Protein AF-A0A822FZC0-F1 (afdb_monomer_lite)

Sequence (110 aa):
MIIWLDEYIGRDENCRALKMEFHQLTNNLKMVDSVDSCRQCLPHVKNRKLFFIIQGKYAKEIVPDIVEIVSPSMKPVVYIFCLHMIYFIEWAQEQECIMEGGIFDHEKDL

Structure (mmCIF, N/CA/C/O backbone):
data_AF-A0A822FZC0-F1
#
_entry.id   AF-A0A822FZC0-F1
#
loop_
_atom_site.group_PDB
_atom_site.id
_atom_site.type_symbol
_atom_site.label_atom_id
_atom_site.label_alt_id
_atom_site.label_comp_id
_atom_site.label_asym_id
_atom_site.label_entity_id
_atom_site.label_seq_id
_atom_site.pdbx_PDB_ins_code
_atom_site.Cartn_x
_atom_site.Cartn_y
_atom_site.Cartn_z
_atom_site.occupancy
_atom_site.B_iso_or_equiv
_atom_site.auth_seq_id
_atom_site.auth_comp_id
_atom_site.auth_asym_id
_atom_site.auth_atom_id
_atom_site.pdbx_PDB_model_num
ATOM 1 N N . MET A 1 1 ? 4.407 -0.775 -15.248 1.00 37.28 1 MET A N 1
ATOM 2 C CA . MET A 1 1 ? 5.748 -1.129 -15.764 1.00 37.28 1 MET A CA 1
ATOM 3 C C . MET A 1 1 ? 6.752 -0.690 -14.714 1.00 37.28 1 MET A C 1
ATOM 5 O O . MET A 1 1 ? 6.686 0.465 -14.323 1.00 37.28 1 MET A O 1
ATOM 9 N N . ILE A 1 2 ? 7.584 -1.595 -14.197 1.00 50.62 2 ILE A N 1
ATOM 10 C CA . ILE A 1 2 ? 8.631 -1.259 -13.218 1.00 50.62 2 ILE A CA 1
ATOM 11 C C . ILE A 1 2 ? 9.937 -1.151 -13.988 1.00 50.62 2 ILE A C 1
ATOM 13 O O . ILE A 1 2 ? 10.311 -2.095 -14.681 1.00 50.62 2 ILE A O 1
ATOM 17 N N . ILE A 1 3 ? 10.587 0.005 -13.899 1.00 49.88 3 ILE A N 1
ATOM 18 C CA . ILE A 1 3 ? 11.884 0.256 -14.521 1.00 49.88 3 ILE A CA 1
ATOM 19 C C . ILE A 1 3 ? 12.914 0.259 -13.394 1.00 49.88 3 ILE A C 1
ATOM 21 O O . ILE A 1 3 ? 12.848 1.101 -12.504 1.00 49.88 3 ILE A O 1
ATOM 25 N N . TRP A 1 4 ? 13.833 -0.704 -13.413 1.00 57.69 4 TRP A N 1
ATOM 26 C CA . TRP A 1 4 ? 14.964 -0.749 -12.489 1.00 57.69 4 TRP A CA 1
ATOM 27 C C . TRP A 1 4 ? 16.180 -0.120 -13.171 1.00 57.69 4 TRP A C 1
ATOM 29 O O . TRP A 1 4 ? 16.633 -0.616 -14.204 1.00 57.69 4 TRP A O 1
ATOM 39 N N . LEU A 1 5 ? 16.679 0.981 -12.613 1.00 54.34 5 LEU A N 1
ATOM 40 C CA . LEU A 1 5 ? 17.829 1.720 -13.132 1.00 54.34 5 LEU A CA 1
ATOM 41 C C . LEU A 1 5 ? 19.077 1.328 -12.335 1.00 54.34 5 LEU A C 1
ATOM 43 O O . LEU A 1 5 ? 19.435 1.992 -11.369 1.00 54.34 5 LEU A O 1
ATOM 47 N N . ASP A 1 6 ? 19.712 0.224 -12.730 1.00 57.91 6 ASP A N 1
ATOM 48 C CA . ASP A 1 6 ? 21.024 -0.163 -12.205 1.00 57.91 6 ASP A CA 1
ATOM 49 C C . ASP A 1 6 ? 22.115 0.204 -13.209 1.00 57.91 6 ASP A C 1
ATOM 51 O O . ASP A 1 6 ? 22.061 -0.224 -14.365 1.00 57.91 6 ASP A O 1
ATOM 55 N N . GLU A 1 7 ? 23.136 0.937 -12.776 1.00 60.00 7 GLU A N 1
ATOM 56 C CA . GLU A 1 7 ? 24.297 1.263 -13.615 1.00 60.00 7 GLU A CA 1
ATOM 57 C C . GLU A 1 7 ? 25.205 0.047 -13.913 1.00 60.00 7 GLU A C 1
ATOM 59 O O . GLU A 1 7 ? 26.102 0.116 -14.768 1.00 60.00 7 GLU A O 1
ATOM 64 N N . TYR A 1 8 ? 24.987 -1.073 -13.213 1.00 63.00 8 TYR A N 1
ATOM 65 C CA . TYR A 1 8 ? 25.727 -2.326 -13.358 1.00 63.00 8 TYR A CA 1
ATOM 66 C C . TYR A 1 8 ? 24.950 -3.407 -14.127 1.00 63.00 8 TYR A C 1
ATOM 68 O O . TYR A 1 8 ? 25.532 -4.443 -14.466 1.00 63.00 8 TYR A O 1
ATOM 76 N N . ILE A 1 9 ? 23.669 -3.186 -14.462 1.00 62.31 9 ILE A N 1
ATOM 77 C CA . ILE A 1 9 ? 22.906 -4.114 -15.312 1.00 62.31 9 ILE A CA 1
ATOM 78 C C . ILE A 1 9 ? 23.592 -4.227 -16.682 1.00 62.31 9 ILE A C 1
ATOM 80 O O . ILE A 1 9 ? 23.746 -3.248 -17.407 1.00 62.31 9 ILE A O 1
ATOM 84 N N . GLY A 1 10 ? 24.007 -5.448 -17.038 1.00 60.88 10 GLY A N 1
ATOM 85 C CA . GLY A 1 10 ? 24.671 -5.751 -18.312 1.00 60.88 10 GLY A CA 1
ATOM 86 C C . GLY A 1 10 ? 26.194 -5.916 -18.249 1.00 60.88 10 GLY A C 1
ATOM 87 O O . GLY A 1 10 ? 26.788 -6.221 -19.279 1.00 60.88 10 GLY A O 1
ATOM 88 N N . ARG A 1 11 ? 26.833 -5.770 -17.078 1.00 70.12 11 ARG A N 1
ATOM 89 C CA . ARG A 1 11 ? 28.254 -6.127 -16.890 1.00 70.12 11 ARG A CA 1
ATOM 90 C C . ARG A 1 11 ? 28.404 -7.631 -16.596 1.00 70.12 11 ARG A C 1
ATOM 92 O O . ARG A 1 11 ? 27.522 -8.236 -15.981 1.00 70.12 11 ARG A O 1
ATOM 99 N N . ASP A 1 12 ? 29.499 -8.238 -17.063 1.00 66.00 12 ASP A N 1
ATOM 100 C CA . ASP A 1 12 ? 29.750 -9.690 -16.940 1.00 66.00 12 ASP A CA 1
ATOM 101 C C . ASP A 1 12 ? 30.001 -10.129 -15.489 1.00 66.00 12 ASP A C 1
ATOM 103 O O . ASP A 1 12 ? 29.598 -11.213 -15.058 1.00 66.00 12 ASP A O 1
ATOM 107 N N . GLU A 1 13 ? 30.610 -9.249 -14.703 1.00 60.22 13 GLU A N 1
ATOM 108 C CA . GLU A 1 13 ? 30.824 -9.415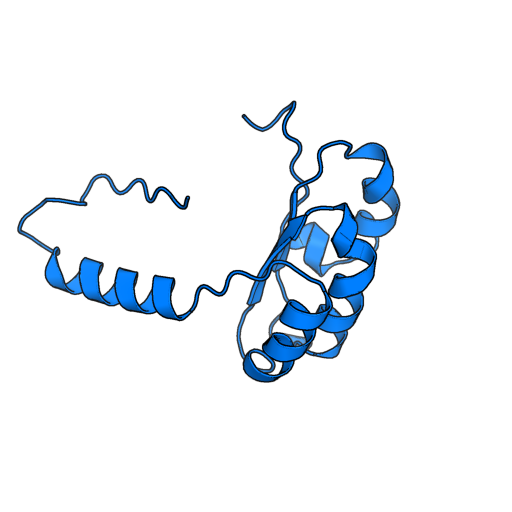 -13.271 1.00 60.22 13 GLU A CA 1
ATOM 109 C C . GLU A 1 13 ? 29.497 -9.111 -12.546 1.00 60.22 13 GLU A C 1
ATOM 111 O O . GLU A 1 13 ? 28.876 -8.083 -12.787 1.00 60.22 13 GLU A O 1
ATOM 116 N N . ASN A 1 14 ? 29.025 -10.011 -11.676 1.00 60.03 14 ASN A N 1
ATOM 117 C CA . ASN A 1 14 ? 27.762 -9.933 -10.907 1.00 60.03 14 ASN A CA 1
ATOM 118 C C . ASN A 1 14 ? 26.433 -10.255 -11.609 1.00 60.03 14 ASN A C 1
ATOM 120 O O . ASN A 1 14 ? 25.422 -10.390 -10.917 1.00 60.03 14 ASN A O 1
ATOM 124 N N . CYS A 1 15 ? 26.393 -10.512 -12.919 1.00 65.56 15 CYS A N 1
ATOM 125 C CA . CYS A 1 15 ? 25.124 -10.712 -13.638 1.00 65.56 15 CYS A CA 1
ATOM 126 C C . CYS A 1 15 ? 24.239 -11.847 -13.075 1.00 65.56 15 CYS A C 1
ATOM 128 O O . CYS A 1 15 ? 23.014 -11.743 -13.066 1.00 65.56 15 CYS A O 1
ATOM 130 N N . ARG A 1 16 ? 24.827 -12.952 -12.594 1.00 69.06 16 ARG A N 1
ATOM 131 C CA . ARG A 1 16 ? 24.057 -14.090 -12.052 1.00 69.06 16 ARG A CA 1
ATOM 132 C C . ARG A 1 16 ? 23.503 -13.824 -10.651 1.00 69.06 16 ARG A C 1
ATOM 134 O O . ARG A 1 16 ? 22.352 -14.168 -10.399 1.00 69.06 16 ARG A O 1
ATOM 141 N N . ALA A 1 17 ? 24.307 -13.241 -9.762 1.00 70.25 17 ALA A N 1
ATOM 142 C CA . ALA A 1 17 ? 23.877 -12.899 -8.407 1.00 70.25 17 ALA A CA 1
ATOM 143 C C . ALA A 1 17 ? 22.774 -11.832 -8.451 1.00 70.25 17 ALA A C 1
ATOM 145 O O . ALA A 1 17 ? 21.695 -12.070 -7.915 1.00 70.25 17 ALA A O 1
ATOM 146 N N . LEU A 1 18 ? 22.977 -10.761 -9.233 1.00 67.50 18 LEU A N 1
ATOM 147 C CA . LEU A 1 18 ? 21.957 -9.734 -9.461 1.00 67.50 18 LEU A CA 1
ATOM 148 C C . LEU A 1 18 ? 20.673 -10.313 -10.062 1.00 67.50 18 LEU A C 1
ATOM 150 O O . LEU A 1 18 ? 19.583 -9.966 -9.628 1.00 67.50 18 LEU A O 1
ATOM 154 N N . LYS A 1 19 ? 20.766 -11.221 -11.046 1.00 68.38 19 LYS A N 1
ATOM 155 C CA . LYS A 1 19 ? 19.574 -11.875 -11.614 1.00 68.38 19 LYS A CA 1
ATOM 156 C C . LYS A 1 19 ? 18.815 -12.695 -10.574 1.00 68.38 19 LYS A C 1
ATOM 158 O O . LYS A 1 19 ? 17.589 -12.695 -10.603 1.00 68.38 19 LYS A O 1
ATOM 163 N N . MET A 1 20 ? 19.508 -13.392 -9.672 1.00 71.56 20 MET A N 1
ATOM 164 C CA . MET A 1 20 ? 18.850 -14.135 -8.593 1.00 71.56 20 MET A CA 1
ATOM 165 C C . MET A 1 20 ? 18.203 -13.201 -7.572 1.00 71.56 20 MET A C 1
ATOM 167 O O . MET A 1 20 ? 17.058 -13.442 -7.201 1.00 71.56 20 MET A O 1
ATOM 171 N N . GLU A 1 21 ? 18.878 -12.126 -7.167 1.00 69.12 21 GLU A N 1
ATOM 172 C CA . GLU A 1 21 ? 18.308 -11.105 -6.280 1.00 69.12 21 GLU A CA 1
ATOM 173 C C . GLU A 1 21 ? 17.098 -10.421 -6.923 1.00 69.12 21 GLU A C 1
ATOM 175 O O . GLU A 1 21 ? 16.047 -10.304 -6.300 1.00 69.12 21 GLU A O 1
ATOM 180 N N . PHE A 1 22 ? 17.178 -10.082 -8.210 1.00 68.50 22 PHE A N 1
ATOM 181 C CA . PHE A 1 22 ? 16.053 -9.549 -8.973 1.00 68.50 22 PHE A CA 1
ATOM 182 C C . PHE A 1 22 ? 14.891 -10.540 -9.039 1.00 68.50 22 PHE A C 1
ATOM 184 O O . PHE A 1 22 ? 13.731 -10.163 -8.869 1.00 68.50 22 PHE A O 1
ATOM 191 N N . HIS A 1 23 ? 15.176 -11.825 -9.251 1.00 66.94 23 HIS A N 1
ATOM 192 C CA . HIS A 1 23 ? 14.136 -12.847 -9.264 1.00 66.94 23 HIS A CA 1
ATOM 193 C C . HIS A 1 23 ? 13.487 -13.006 -7.883 1.00 66.94 23 HIS A C 1
ATOM 195 O O . HIS A 1 23 ? 12.275 -13.166 -7.776 1.00 66.94 23 HIS A O 1
ATOM 201 N N . GLN A 1 24 ? 14.264 -12.886 -6.807 1.00 67.81 24 GLN A N 1
ATOM 202 C CA . GLN A 1 24 ? 13.739 -12.861 -5.444 1.00 67.81 24 GLN A CA 1
ATOM 203 C C . GLN A 1 24 ? 12.886 -11.612 -5.188 1.00 67.81 24 GLN A C 1
ATOM 205 O O . GLN A 1 24 ? 11.796 -11.736 -4.635 1.00 67.81 24 GLN A O 1
ATOM 210 N N . LEU A 1 25 ? 13.320 -10.426 -5.616 1.00 67.75 25 LEU A N 1
ATOM 211 C CA . LEU A 1 25 ? 12.555 -9.183 -5.474 1.00 67.75 25 LEU A CA 1
ATOM 212 C C . LEU A 1 25 ? 11.238 -9.241 -6.256 1.00 67.75 25 LEU A C 1
ATOM 214 O O . LEU A 1 25 ? 10.180 -8.959 -5.700 1.00 67.75 25 LEU A O 1
ATOM 218 N N . THR A 1 26 ? 11.280 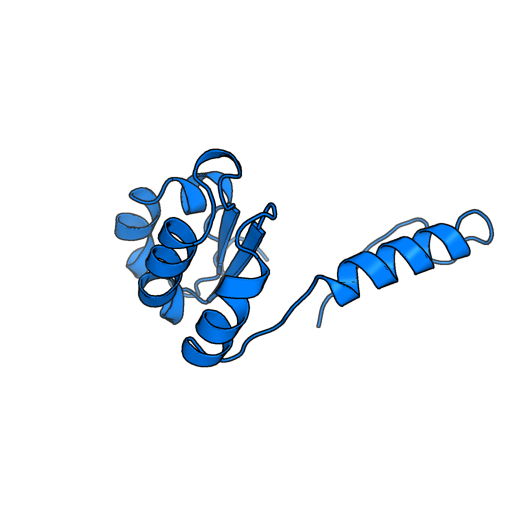-9.678 -7.515 1.00 64.94 26 THR A N 1
ATOM 219 C CA . THR A 1 26 ? 10.088 -9.798 -8.373 1.00 64.94 26 THR A CA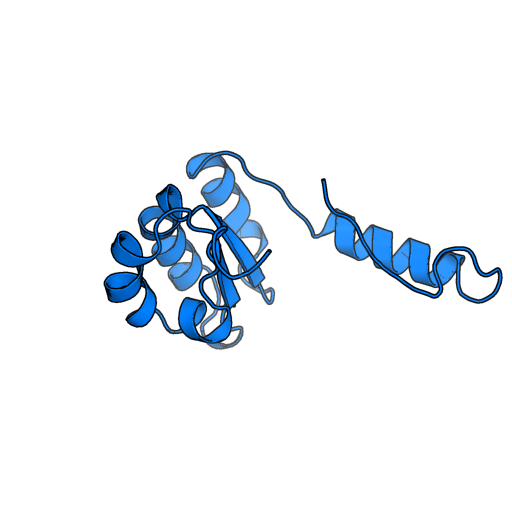 1
ATOM 220 C C . THR A 1 26 ? 9.111 -10.864 -7.890 1.00 64.94 26 THR A C 1
ATOM 222 O O . THR A 1 26 ? 7.909 -10.633 -7.952 1.00 64.94 26 THR A O 1
ATOM 225 N N . ASN A 1 27 ? 9.584 -11.980 -7.328 1.00 66.94 27 ASN A N 1
ATOM 226 C CA . ASN A 1 27 ? 8.707 -12.990 -6.722 1.00 66.94 27 ASN A CA 1
ATOM 227 C C . ASN A 1 27 ? 8.046 -12.511 -5.419 1.00 66.94 27 ASN A C 1
ATOM 229 O O . ASN A 1 27 ? 7.000 -13.031 -5.032 1.00 66.94 27 ASN A O 1
ATOM 233 N N . ASN A 1 28 ? 8.644 -11.535 -4.732 1.00 70.81 28 ASN A N 1
ATOM 234 C CA . ASN A 1 28 ? 8.060 -10.910 -3.544 1.00 70.81 28 ASN A CA 1
ATOM 235 C C . ASN A 1 28 ? 7.202 -9.681 -3.876 1.00 70.81 28 ASN A C 1
ATOM 237 O O . ASN A 1 28 ? 6.498 -9.173 -3.003 1.00 70.81 28 ASN A O 1
ATOM 241 N N . LEU A 1 29 ? 7.223 -9.222 -5.128 1.00 77.25 29 LEU A N 1
ATOM 242 C CA . LEU A 1 29 ? 6.358 -8.164 -5.611 1.00 77.25 29 LEU A CA 1
ATOM 243 C C . LEU A 1 29 ? 5.013 -8.754 -6.037 1.00 77.25 29 LEU A C 1
ATOM 245 O O . LEU A 1 29 ? 4.930 -9.576 -6.949 1.00 77.25 29 LEU A O 1
ATOM 249 N N . LYS A 1 30 ? 3.935 -8.266 -5.428 1.00 79.56 30 LYS A N 1
ATOM 250 C CA . LYS A 1 30 ? 2.575 -8.631 -5.815 1.00 79.56 30 LYS A CA 1
ATOM 251 C C . LYS A 1 30 ? 1.799 -7.383 -6.202 1.00 79.56 30 LYS A C 1
ATOM 253 O O . LYS A 1 30 ? 1.675 -6.460 -5.406 1.00 79.56 30 LYS A O 1
ATOM 258 N N . MET A 1 31 ? 1.287 -7.365 -7.430 1.00 81.50 31 MET A N 1
ATOM 259 C CA . MET A 1 31 ? 0.365 -6.327 -7.881 1.00 81.50 31 MET A CA 1
ATOM 260 C C . MET A 1 31 ? -1.070 -6.777 -7.628 1.00 81.50 31 MET A C 1
ATOM 262 O O . MET A 1 31 ? -1.419 -7.931 -7.872 1.00 81.50 31 MET A O 1
ATOM 266 N N . VAL A 1 32 ? -1.884 -5.856 -7.126 1.00 83.00 32 VAL A N 1
ATOM 267 C CA . VAL A 1 32 ? -3.307 -6.050 -6.850 1.00 83.00 32 VAL A CA 1
ATOM 268 C C . VAL A 1 32 ? -4.075 -4.883 -7.459 1.00 83.00 32 VAL A C 1
ATOM 270 O O . VAL A 1 32 ? -3.607 -3.747 -7.445 1.00 83.00 32 VAL A O 1
ATOM 273 N N . ASP A 1 33 ? -5.230 -5.175 -8.040 1.00 83.19 33 ASP A N 1
ATOM 274 C CA . ASP A 1 33 ? -6.063 -4.230 -8.793 1.00 83.19 33 ASP A CA 1
ATOM 275 C C . ASP A 1 33 ? -7.333 -3.803 -8.042 1.00 83.19 33 ASP A C 1
ATOM 277 O O . ASP A 1 33 ? -7.981 -2.820 -8.413 1.00 83.19 33 ASP A O 1
ATOM 281 N N . SER A 1 34 ? -7.660 -4.508 -6.959 1.00 86.38 34 SER A N 1
ATOM 282 C CA . SER A 1 34 ? -8.816 -4.255 -6.107 1.00 86.38 34 SER A CA 1
ATOM 283 C C . SER A 1 34 ? -8.478 -4.416 -4.624 1.00 86.38 34 SER A C 1
ATOM 285 O O . SER A 1 34 ? -7.482 -5.043 -4.246 1.00 86.38 34 SER A O 1
ATOM 287 N N . VAL A 1 35 ? -9.344 -3.857 -3.778 1.00 86.94 35 VAL A N 1
ATOM 288 C CA . VAL A 1 35 ? -9.254 -3.981 -2.318 1.00 86.94 35 VAL A CA 1
ATOM 289 C C . VAL A 1 35 ? -9.430 -5.439 -1.887 1.00 86.94 35 VAL A C 1
ATOM 291 O O . VAL A 1 35 ? -8.644 -5.936 -1.083 1.00 86.94 35 VAL A O 1
ATOM 294 N N . ASP A 1 36 ? -10.370 -6.170 -2.485 1.00 90.81 36 ASP A N 1
ATOM 295 C CA . ASP A 1 36 ? -10.598 -7.583 -2.163 1.00 90.81 36 ASP A CA 1
ATOM 296 C C . ASP A 1 36 ? -9.401 -8.465 -2.537 1.00 90.81 36 ASP A C 1
ATOM 298 O O . ASP A 1 36 ? -8.948 -9.278 -1.725 1.00 90.81 36 ASP A O 1
ATOM 302 N N . SER A 1 37 ? -8.821 -8.255 -3.726 1.00 86.75 37 SER A N 1
ATOM 303 C CA . SER A 1 37 ? -7.577 -8.919 -4.142 1.00 86.75 37 SER A CA 1
ATOM 304 C C . SER A 1 37 ? -6.448 -8.637 -3.146 1.00 86.75 37 SER A C 1
ATOM 306 O O . SER A 1 37 ? -5.676 -9.535 -2.807 1.00 86.75 37 SER A O 1
ATOM 308 N N . CYS A 1 38 ? -6.356 -7.403 -2.642 1.00 88.31 38 CYS A N 1
ATOM 309 C CA . CYS A 1 38 ? -5.385 -7.023 -1.622 1.00 88.31 38 CYS A CA 1
ATOM 310 C C . CYS A 1 38 ? -5.616 -7.765 -0.302 1.00 88.31 38 CYS A C 1
ATOM 312 O O . CYS A 1 38 ? -4.686 -8.391 0.208 1.00 88.31 38 CYS A O 1
ATOM 314 N N . ARG A 1 39 ? -6.846 -7.768 0.223 1.00 89.50 39 ARG A N 1
ATOM 315 C CA . ARG A 1 39 ? -7.211 -8.445 1.481 1.00 89.50 39 ARG A CA 1
ATOM 316 C C . ARG A 1 39 ? -6.863 -9.926 1.467 1.00 89.50 39 ARG A C 1
ATOM 318 O O . ARG A 1 39 ? -6.312 -10.433 2.438 1.00 89.50 39 ARG A O 1
ATOM 325 N N . GLN A 1 40 ? -7.087 -10.609 0.348 1.00 88.69 40 GLN A N 1
ATOM 326 C CA . GLN A 1 40 ? -6.697 -12.013 0.184 1.00 88.69 40 GLN A CA 1
ATOM 327 C C . GLN A 1 40 ? -5.176 -12.227 0.270 1.00 88.69 40 GLN A C 1
ATOM 329 O O . GLN A 1 40 ? -4.719 -13.318 0.603 1.00 88.69 40 GLN A O 1
ATOM 334 N N . CYS A 1 41 ? -4.372 -11.199 -0.014 1.00 84.88 41 CYS A N 1
ATOM 335 C CA . CYS A 1 41 ? -2.913 -11.269 0.042 1.00 84.88 41 CYS A CA 1
ATOM 336 C C . CYS A 1 41 ? -2.338 -10.977 1.432 1.00 84.88 41 CYS A C 1
ATOM 338 O O . CYS A 1 41 ? -1.275 -11.509 1.762 1.00 84.88 41 CYS A O 1
ATOM 340 N N . LEU A 1 42 ? -3.017 -10.156 2.240 1.00 83.19 42 LEU A N 1
ATOM 341 C CA . LEU A 1 42 ? -2.512 -9.689 3.535 1.00 83.19 42 LEU A CA 1
ATOM 342 C C . LEU A 1 42 ? -2.153 -10.827 4.520 1.00 83.19 42 LEU A C 1
ATOM 344 O O . LEU A 1 42 ? -1.092 -10.746 5.147 1.00 83.19 42 LEU A O 1
ATOM 348 N N . PRO A 1 43 ? -2.909 -11.941 4.624 1.00 83.19 43 PRO A N 1
ATOM 349 C CA . PRO A 1 43 ? -2.542 -13.053 5.506 1.00 83.19 43 PRO A CA 1
ATOM 35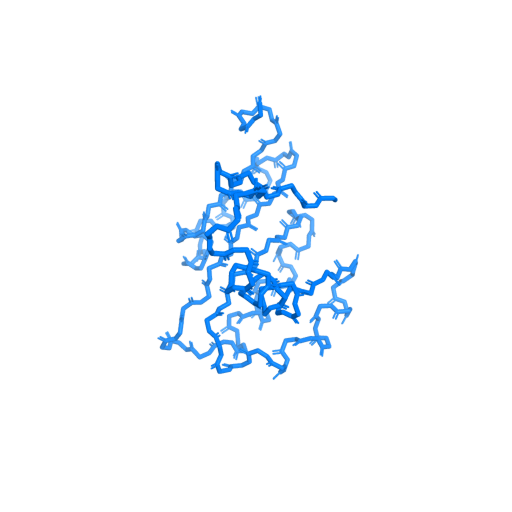0 C C . PRO A 1 43 ? -1.153 -13.648 5.228 1.00 83.19 43 PRO A C 1
ATOM 352 O O . PRO A 1 43 ? -0.507 -14.165 6.139 1.00 83.19 43 PRO A O 1
ATOM 355 N N . HIS A 1 44 ? -0.659 -13.554 3.990 1.00 81.81 44 HIS A N 1
ATOM 356 C CA . HIS A 1 44 ? 0.637 -14.111 3.596 1.00 81.81 44 HIS A CA 1
ATOM 357 C C . HIS A 1 44 ? 1.837 -13.240 4.000 1.00 81.81 44 HIS A C 1
ATOM 359 O O . HIS A 1 44 ? 2.980 -13.693 3.900 1.00 81.81 44 HIS A O 1
ATOM 365 N N . VAL A 1 45 ? 1.601 -12.008 4.466 1.00 76.62 45 VAL A N 1
ATOM 366 C CA . VAL A 1 45 ? 2.656 -11.035 4.806 1.00 76.62 45 VAL A CA 1
ATOM 367 C C . VAL A 1 45 ? 2.729 -10.687 6.297 1.00 76.62 45 VAL A C 1
ATOM 369 O O . VAL A 1 45 ? 3.603 -9.923 6.691 1.00 76.62 45 VAL A O 1
ATOM 372 N N . LYS A 1 46 ? 1.899 -11.314 7.143 1.00 71.88 46 LYS A N 1
ATOM 373 C CA . LYS A 1 46 ? 1.760 -11.061 8.595 1.00 71.88 46 LYS A CA 1
ATOM 374 C C . LYS A 1 46 ? 3.076 -10.917 9.386 1.00 71.88 46 LYS A C 1
ATOM 376 O O . LYS A 1 46 ? 3.160 -10.116 10.311 1.00 71.88 46 LYS A O 1
ATOM 381 N N . ASN A 1 47 ? 4.111 -11.674 9.016 1.00 70.62 47 ASN A N 1
ATOM 382 C CA . ASN A 1 47 ? 5.406 -11.712 9.713 1.00 70.62 47 ASN A CA 1
ATOM 383 C C . ASN A 1 47 ? 6.571 -11.202 8.850 1.00 70.62 47 ASN A C 1
ATOM 385 O O . ASN A 1 47 ? 7.702 -11.666 8.992 1.00 70.62 47 ASN A O 1
ATOM 389 N N . ARG A 1 48 ? 6.302 -10.305 7.900 1.00 73.44 48 ARG A N 1
ATOM 390 C CA . ARG A 1 48 ? 7.313 -9.747 6.999 1.00 73.44 48 ARG A CA 1
ATOM 391 C C . ARG A 1 48 ? 7.278 -8.227 7.064 1.00 73.44 48 ARG A C 1
ATOM 393 O O . ARG A 1 48 ? 6.212 -7.640 7.227 1.00 73.44 48 ARG A O 1
ATOM 400 N N . LYS A 1 49 ? 8.442 -7.594 6.893 1.00 74.06 49 LYS A N 1
ATOM 401 C CA . LYS A 1 49 ? 8.490 -6.152 6.644 1.00 74.06 49 LYS A CA 1
ATOM 402 C C . LYS A 1 49 ? 7.779 -5.874 5.322 1.00 74.06 49 LYS A C 1
ATOM 404 O O . LYS A 1 49 ? 8.085 -6.511 4.314 1.00 74.06 49 LYS A O 1
ATOM 409 N N . LEU A 1 50 ? 6.819 -4.959 5.354 1.00 77.75 50 LEU A N 1
ATOM 410 C CA . LEU A 1 50 ? 5.943 -4.667 4.230 1.00 77.75 50 LEU A CA 1
ATOM 411 C C . LEU A 1 50 ? 6.213 -3.252 3.725 1.00 77.75 50 LEU A C 1
ATOM 413 O O . LEU A 1 50 ? 6.170 -2.301 4.503 1.00 77.75 50 LEU A O 1
ATOM 417 N N . PHE A 1 51 ? 6.450 -3.139 2.422 1.00 81.00 51 PHE A N 1
ATOM 418 C CA . PHE A 1 51 ? 6.420 -1.877 1.694 1.00 81.00 51 PHE A CA 1
ATOM 419 C C . PHE A 1 51 ? 5.205 -1.913 0.781 1.00 81.00 51 PHE A C 1
ATOM 421 O O . PHE A 1 51 ? 5.051 -2.852 -0.004 1.00 81.00 51 PHE A O 1
ATOM 428 N N . PHE A 1 52 ? 4.323 -0.932 0.912 1.00 83.62 52 PHE A N 1
ATOM 429 C CA . PHE A 1 52 ? 3.041 -0.937 0.224 1.00 83.62 52 PHE A CA 1
ATOM 430 C C . PHE A 1 52 ? 2.852 0.359 -0.550 1.00 83.62 52 PHE A C 1
ATOM 432 O O . PHE A 1 52 ? 3.030 1.430 0.012 1.00 83.62 52 PHE A O 1
ATOM 439 N N . ILE A 1 53 ? 2.501 0.269 -1.832 1.00 84.81 53 ILE A N 1
ATOM 440 C CA . ILE A 1 53 ? 2.239 1.437 -2.681 1.00 84.81 53 ILE A CA 1
ATOM 441 C C . ILE A 1 53 ? 0.768 1.387 -3.082 1.00 84.81 53 ILE A C 1
ATOM 443 O O . ILE A 1 53 ? 0.347 0.460 -3.775 1.00 84.81 53 ILE A O 1
ATOM 447 N N . ILE A 1 54 ? -0.022 2.360 -2.629 1.00 85.19 54 ILE A N 1
ATOM 448 C CA . ILE A 1 54 ? -1.478 2.386 -2.824 1.00 85.19 54 ILE A CA 1
ATOM 449 C C . ILE A 1 54 ? -1.894 3.637 -3.595 1.00 85.19 54 ILE A C 1
ATOM 451 O O . ILE A 1 54 ? -1.439 4.742 -3.315 1.00 85.19 54 ILE A O 1
ATOM 455 N N . GLN A 1 55 ? -2.833 3.476 -4.529 1.00 83.88 55 GLN A N 1
ATOM 456 C CA . GLN A 1 55 ? -3.569 4.611 -5.083 1.00 83.88 55 GLN A CA 1
ATOM 457 C C . GLN A 1 55 ? -4.475 5.227 -4.014 1.00 83.88 55 GLN A C 1
ATOM 459 O O . GLN A 1 55 ? -5.278 4.512 -3.418 1.00 83.88 55 GLN A O 1
ATOM 464 N N . GLY A 1 56 ? -4.432 6.550 -3.841 1.00 81.69 56 GLY A N 1
ATOM 465 C CA . GLY A 1 56 ? -5.141 7.267 -2.775 1.00 81.69 56 GLY A CA 1
ATOM 466 C C . GLY A 1 56 ? -6.596 6.832 -2.580 1.00 81.69 56 GLY A C 1
ATOM 467 O O . GLY A 1 56 ? -6.998 6.574 -1.451 1.00 81.69 56 GLY A O 1
ATOM 468 N N . LYS A 1 57 ? -7.352 6.609 -3.667 1.00 84.06 57 LYS A N 1
ATOM 469 C CA . LYS A 1 57 ? -8.754 6.145 -3.609 1.00 84.06 57 LYS A CA 1
ATOM 470 C C . LYS A 1 57 ? -8.992 4.874 -2.777 1.00 84.06 57 LYS A C 1
ATOM 472 O O . LYS A 1 57 ? -10.093 4.708 -2.272 1.00 84.06 57 LYS A O 1
ATOM 477 N N . TYR A 1 58 ? -7.992 4.005 -2.628 1.00 86.88 58 TYR A N 1
ATOM 478 C CA . TYR A 1 58 ? -8.085 2.758 -1.861 1.00 86.88 58 TYR A CA 1
ATOM 479 C C . TYR A 1 58 ? -7.413 2.842 -0.486 1.00 86.88 58 TYR A C 1
ATOM 481 O O . TYR A 1 58 ? -7.567 1.935 0.329 1.00 86.88 58 TYR A O 1
ATOM 489 N N . ALA A 1 59 ? -6.662 3.911 -0.207 1.00 85.44 59 ALA A N 1
ATOM 490 C CA . ALA A 1 59 ? -5.832 3.999 0.990 1.00 85.44 59 ALA A CA 1
ATOM 491 C C . ALA A 1 59 ? -6.665 3.938 2.275 1.00 85.44 59 ALA A C 1
ATOM 493 O O . ALA A 1 59 ? -6.356 3.147 3.161 1.00 85.44 59 ALA A O 1
ATOM 494 N N . LYS A 1 60 ? -7.766 4.699 2.335 1.00 87.75 60 LYS A N 1
ATOM 495 C CA . LYS A 1 60 ? -8.673 4.720 3.496 1.00 87.75 60 LYS A CA 1
ATOM 496 C C . LYS A 1 60 ? -9.299 3.362 3.806 1.00 87.75 60 LYS A C 1
ATOM 498 O O . LYS A 1 60 ? -9.646 3.112 4.952 1.00 87.75 60 LYS A O 1
ATOM 503 N N . GLU A 1 61 ? -9.443 2.506 2.798 1.00 90.06 61 GLU A N 1
ATOM 504 C CA . GLU A 1 61 ? -10.055 1.191 2.962 1.00 90.06 61 GLU A CA 1
ATOM 505 C C . GLU A 1 61 ? -9.032 0.109 3.338 1.00 90.06 61 GLU A C 1
ATOM 507 O O . GLU A 1 61 ? -9.338 -0.749 4.155 1.00 90.06 61 GLU A O 1
ATOM 512 N N . ILE A 1 62 ? -7.818 0.153 2.775 1.00 88.75 62 ILE A N 1
ATOM 513 C CA . ILE A 1 62 ? -6.813 -0.913 2.945 1.00 88.75 62 ILE A CA 1
ATOM 514 C C . ILE A 1 62 ? -5.860 -0.660 4.121 1.00 88.75 62 ILE A C 1
ATOM 516 O O . ILE A 1 62 ? -5.399 -1.611 4.748 1.00 88.75 62 ILE A O 1
ATOM 520 N N . VAL A 1 63 ? -5.512 0.595 4.420 1.00 89.31 63 VAL A N 1
ATOM 521 C CA . VAL A 1 63 ? -4.523 0.903 5.471 1.00 89.31 63 VAL A CA 1
ATOM 522 C C . VAL A 1 63 ? -4.928 0.365 6.850 1.00 89.31 63 VAL A C 1
ATOM 524 O O . VAL A 1 63 ? -4.055 -0.212 7.500 1.00 89.31 63 VAL A O 1
ATOM 527 N N . PRO A 1 64 ? -6.203 0.446 7.286 1.00 90.19 64 PRO A N 1
ATOM 528 C CA . PRO A 1 64 ? -6.629 -0.192 8.533 1.00 90.19 64 PRO A CA 1
ATOM 529 C C . PRO A 1 64 ? -6.327 -1.698 8.565 1.00 90.19 64 PRO A C 1
ATOM 531 O O . PRO A 1 64 ? -5.744 -2.183 9.534 1.00 90.19 64 PRO A O 1
ATOM 534 N N . ASP A 1 65 ? -6.618 -2.414 7.473 1.00 89.31 65 ASP A N 1
ATOM 535 C CA . ASP A 1 65 ? -6.369 -3.856 7.358 1.00 89.31 65 ASP A CA 1
ATOM 536 C C . ASP A 1 65 ? -4.864 -4.183 7.437 1.00 89.31 65 ASP A C 1
ATOM 538 O O . ASP A 1 65 ? -4.457 -5.186 8.027 1.00 89.31 65 ASP A O 1
ATOM 542 N N . ILE A 1 66 ? -4.006 -3.331 6.860 1.00 86.25 66 ILE A N 1
ATOM 543 C CA . ILE A 1 66 ? -2.544 -3.482 6.934 1.00 86.25 66 ILE A CA 1
ATOM 544 C C . ILE A 1 66 ? -2.056 -3.319 8.374 1.00 86.25 66 ILE A C 1
ATOM 546 O O . ILE A 1 66 ? -1.247 -4.125 8.838 1.00 86.25 66 ILE A O 1
ATOM 550 N N . VAL A 1 67 ? -2.527 -2.281 9.069 1.00 85.81 67 VAL A N 1
ATOM 551 C CA . VAL A 1 67 ? -2.135 -1.988 10.455 1.00 85.81 67 VAL A CA 1
ATOM 552 C C . VAL A 1 67 ? -2.570 -3.112 11.396 1.00 85.81 67 VAL A C 1
ATOM 554 O O . VAL A 1 67 ? -1.822 -3.465 12.303 1.00 85.81 67 VAL A O 1
ATOM 557 N N . GLU A 1 68 ? -3.736 -3.715 11.161 1.00 86.38 68 GLU A N 1
ATOM 558 C CA . GLU A 1 68 ? -4.219 -4.850 11.951 1.00 86.38 68 GLU A CA 1
ATOM 559 C C . GLU A 1 68 ? -3.395 -6.127 11.711 1.00 86.38 68 GLU A C 1
ATOM 561 O O . GLU A 1 68 ? -3.113 -6.889 12.640 1.00 86.38 68 GLU A O 1
ATOM 566 N N . ILE A 1 69 ? -3.005 -6.385 10.461 1.00 82.31 69 ILE A N 1
ATOM 567 C CA . ILE A 1 69 ? -2.371 -7.652 10.081 1.00 82.31 69 ILE A CA 1
ATOM 568 C C . ILE A 1 69 ? -0.864 -7.649 10.336 1.00 82.31 69 ILE A C 1
ATOM 570 O O . ILE A 1 69 ? -0.306 -8.698 10.665 1.00 82.31 69 ILE A O 1
ATOM 574 N N . VAL A 1 70 ? -0.178 -6.518 10.180 1.00 77.19 70 VAL A N 1
ATOM 575 C CA . VAL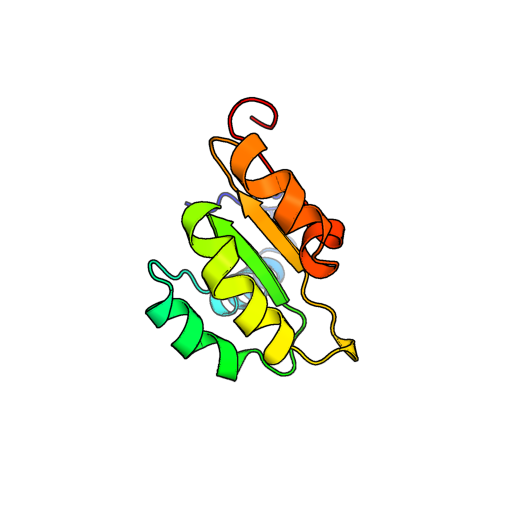 A 1 70 ? 1.276 -6.452 10.363 1.00 77.19 70 VAL A CA 1
ATOM 576 C C . VAL A 1 70 ? 1.609 -6.326 11.848 1.00 77.19 70 VAL A C 1
ATOM 578 O O . VAL A 1 70 ? 1.097 -5.459 12.547 1.00 77.19 70 VAL A O 1
ATOM 581 N N . SER A 1 71 ? 2.507 -7.188 12.337 1.00 70.75 71 SER A N 1
ATOM 582 C CA . SER A 1 71 ? 2.976 -7.118 13.726 1.00 70.75 71 SER A CA 1
ATOM 583 C C . SER A 1 71 ? 3.486 -5.707 14.073 1.00 70.75 71 SER A C 1
ATOM 585 O O . SER A 1 71 ? 4.301 -5.171 13.313 1.00 70.75 71 SER A O 1
ATOM 587 N N . PRO A 1 72 ? 3.137 -5.144 15.249 1.00 72.38 72 PRO A N 1
ATOM 588 C CA . PRO A 1 72 ? 3.637 -3.840 15.698 1.00 72.38 72 PRO A CA 1
ATOM 589 C C . PRO A 1 72 ? 5.169 -3.723 15.680 1.00 72.38 72 PRO A C 1
ATOM 591 O O . PRO A 1 72 ? 5.716 -2.641 15.495 1.00 72.38 72 PRO A O 1
ATOM 594 N N . SER A 1 73 ? 5.879 -4.846 15.833 1.00 77.56 73 SER A N 1
ATOM 595 C CA . SER A 1 73 ? 7.345 -4.905 15.792 1.00 77.56 73 SER A CA 1
ATOM 596 C C . SER A 1 73 ? 7.962 -4.742 14.398 1.00 77.56 73 SER A C 1
ATOM 598 O O . SER A 1 73 ? 9.152 -4.457 14.303 1.00 77.56 73 SER A O 1
ATOM 600 N N . MET A 1 74 ? 7.193 -4.950 13.325 1.00 76.00 74 MET A N 1
ATOM 601 C CA . MET A 1 74 ? 7.696 -4.916 11.946 1.00 76.00 74 MET A CA 1
ATOM 602 C C . MET A 1 74 ? 7.490 -3.565 11.258 1.00 76.00 74 MET A C 1
ATOM 604 O O . MET A 1 74 ? 8.197 -3.321 10.284 1.00 76.00 74 MET A O 1
ATOM 608 N N . LYS A 1 75 ? 6.562 -2.735 11.771 1.00 78.50 75 LYS A N 1
ATOM 609 C CA . LYS A 1 75 ? 6.147 -1.412 11.263 1.00 78.50 75 LYS A CA 1
ATOM 610 C C . LYS A 1 75 ? 5.989 -1.353 9.728 1.00 78.50 75 LYS A C 1
ATOM 612 O O . LYS A 1 75 ? 6.982 -1.233 9.008 1.00 78.50 75 LYS A O 1
ATOM 617 N N . PRO A 1 76 ? 4.762 -1.461 9.186 1.00 83.69 76 PRO A N 1
ATOM 618 C CA . PRO A 1 76 ? 4.568 -1.359 7.743 1.00 83.69 76 PRO A CA 1
ATOM 619 C C . PRO A 1 76 ? 4.911 0.050 7.250 1.00 83.69 76 PRO A C 1
ATOM 621 O O . PRO A 1 76 ? 4.604 1.029 7.922 1.00 83.69 76 PRO A O 1
ATOM 624 N N . VAL A 1 77 ? 5.490 0.141 6.053 1.00 84.00 77 VAL A N 1
ATOM 625 C CA . VAL A 1 77 ? 5.764 1.415 5.378 1.00 84.00 77 VAL A CA 1
ATOM 626 C C . VAL A 1 77 ? 4.824 1.535 4.185 1.00 84.00 77 VAL A C 1
ATOM 628 O O . VAL A 1 77 ? 4.855 0.702 3.272 1.00 84.00 77 VAL A O 1
ATOM 631 N N . VAL A 1 78 ? 3.968 2.554 4.196 1.00 85.44 78 VAL A N 1
ATOM 632 C CA . VAL A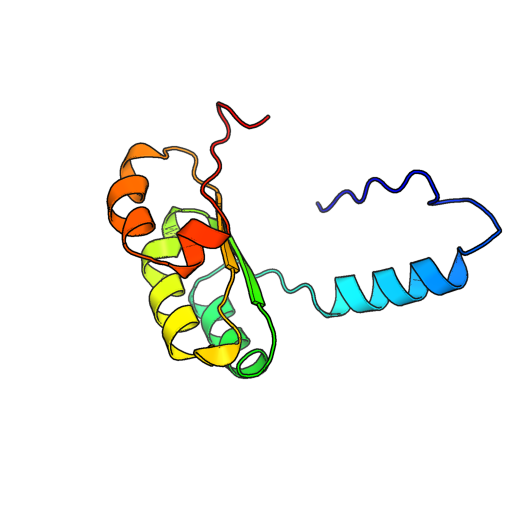 1 78 ? 2.931 2.765 3.184 1.00 85.44 78 VAL A CA 1
ATOM 633 C C . VAL A 1 78 ? 3.203 4.057 2.423 1.00 85.44 78 VAL A C 1
ATOM 635 O O . VAL A 1 78 ? 3.216 5.143 2.990 1.00 85.44 78 VAL A O 1
ATOM 638 N N . TYR A 1 79 ? 3.371 3.929 1.114 1.00 83.88 79 TYR A N 1
ATOM 639 C CA . TYR A 1 79 ? 3.458 5.025 0.163 1.00 83.88 79 TYR A CA 1
ATOM 640 C C . TYR A 1 79 ? 2.090 5.221 -0.487 1.00 83.88 79 TYR A C 1
ATOM 642 O O . TYR A 1 79 ? 1.504 4.276 -1.030 1.00 83.88 79 TYR A O 1
ATOM 650 N N . ILE A 1 80 ? 1.576 6.447 -0.465 1.00 82.25 80 ILE A N 1
ATOM 651 C CA . ILE A 1 80 ? 0.325 6.781 -1.149 1.00 82.25 80 ILE A CA 1
ATOM 652 C C . ILE A 1 80 ? 0.628 7.588 -2.398 1.00 82.25 80 ILE A C 1
ATOM 654 O O . ILE A 1 80 ? 1.190 8.675 -2.325 1.00 82.25 80 ILE A O 1
ATOM 658 N N . PHE A 1 81 ? 0.174 7.082 -3.539 1.00 83.19 81 PHE A N 1
ATOM 659 C CA . PHE A 1 81 ? 0.160 7.824 -4.788 1.00 83.19 81 PHE A CA 1
ATOM 660 C C . PHE A 1 81 ? -1.228 8.426 -5.012 1.00 83.19 81 PHE A C 1
ATOM 662 O O . PHE A 1 81 ? -2.215 7.692 -5.138 1.00 83.19 81 PHE A O 1
ATOM 669 N N . CYS A 1 82 ? -1.339 9.751 -5.061 1.00 76.88 82 CYS A N 1
ATOM 670 C CA . CYS A 1 82 ? -2.620 10.431 -5.239 1.00 76.88 82 CYS A CA 1
ATOM 671 C C . CYS A 1 82 ? -2.533 11.538 -6.291 1.00 76.88 82 CYS A C 1
ATOM 673 O O . CYS A 1 82 ? -1.603 12.329 -6.294 1.00 76.88 82 CYS A O 1
ATOM 675 N N . LEU A 1 83 ? -3.553 11.641 -7.146 1.00 69.94 83 LEU A N 1
ATOM 676 C CA . LEU A 1 83 ? -3.669 12.756 -8.093 1.00 69.94 83 LEU A CA 1
ATOM 677 C C . LEU A 1 83 ? -4.064 14.073 -7.404 1.00 69.94 83 LEU A C 1
ATOM 679 O O . LEU A 1 83 ? -3.765 15.142 -7.916 1.00 69.94 83 LEU A O 1
ATOM 683 N N . HIS A 1 84 ? -4.726 14.007 -6.242 1.00 70.44 84 HIS A N 1
ATOM 684 C CA . HIS A 1 84 ? -5.192 15.180 -5.501 1.00 70.44 84 HIS A CA 1
ATOM 685 C C . HIS A 1 84 ? -4.903 15.027 -4.005 1.00 70.44 84 HIS A C 1
ATOM 687 O O . HIS A 1 84 ? -5.745 14.572 -3.227 1.00 70.44 84 HIS A O 1
ATOM 693 N N . MET A 1 85 ? -3.696 15.432 -3.608 1.00 70.25 85 MET A N 1
ATOM 694 C CA . MET A 1 85 ? -3.146 15.260 -2.258 1.00 70.25 85 MET A CA 1
ATOM 695 C C . MET A 1 85 ? -4.058 15.831 -1.151 1.00 70.25 85 MET A C 1
ATOM 697 O O . MET A 1 85 ? -4.203 15.228 -0.088 1.00 70.25 85 MET A O 1
ATOM 701 N N . ILE A 1 86 ? -4.748 16.944 -1.432 1.00 69.19 86 ILE A N 1
ATOM 702 C CA . ILE A 1 86 ? -5.595 17.691 -0.480 1.00 69.19 86 ILE A CA 1
ATOM 703 C C . ILE A 1 86 ? -6.669 16.810 0.181 1.00 69.19 86 ILE A C 1
ATOM 705 O O . ILE A 1 86 ? -6.955 16.980 1.360 1.00 69.19 86 ILE A O 1
ATOM 709 N N . TYR A 1 87 ? -7.230 15.827 -0.527 1.00 65.69 87 TYR A N 1
ATOM 710 C CA . TYR A 1 87 ? -8.312 14.987 0.010 1.00 65.69 87 TYR A CA 1
ATOM 711 C C . TYR A 1 87 ? -7.847 13.886 0.973 1.00 65.69 87 TYR A C 1
ATOM 713 O O . TYR A 1 87 ? -8.675 13.240 1.629 1.00 65.69 87 TYR A O 1
ATOM 721 N N . PHE A 1 88 ? -6.538 13.637 1.035 1.00 69.31 88 PHE A N 1
ATOM 722 C CA . PHE A 1 88 ? -5.968 12.519 1.783 1.00 69.31 88 PHE A CA 1
ATOM 723 C C . PHE A 1 88 ? -4.988 12.935 2.872 1.00 69.31 88 PHE A C 1
ATOM 725 O O . PHE A 1 88 ? -4.802 12.145 3.789 1.00 69.31 88 PHE A O 1
ATOM 732 N N . ILE A 1 89 ? -4.423 14.145 2.813 1.00 70.94 89 ILE A N 1
ATOM 733 C CA . ILE A 1 89 ? -3.412 14.631 3.765 1.00 70.94 89 ILE A CA 1
ATOM 734 C C . ILE A 1 89 ? -3.867 14.506 5.217 1.00 70.94 89 ILE A C 1
ATOM 736 O O . ILE A 1 89 ? -3.143 13.904 5.999 1.00 70.94 89 ILE A O 1
ATOM 740 N N . GLU A 1 90 ? -5.049 15.019 5.569 1.00 78.88 90 GLU A N 1
ATOM 741 C CA . GLU A 1 90 ? -5.479 15.066 6.976 1.00 78.88 90 GLU A CA 1
ATOM 742 C C . GLU A 1 90 ? -5.573 13.662 7.579 1.00 78.88 90 GLU A C 1
ATOM 744 O O . GLU A 1 90 ? -4.941 13.373 8.587 1.00 78.88 90 GLU A O 1
ATOM 749 N N . TRP A 1 91 ? -6.270 12.748 6.899 1.00 86.19 91 TRP A N 1
ATOM 750 C CA . TRP A 1 91 ? -6.378 11.359 7.348 1.00 86.19 91 TRP A CA 1
ATOM 751 C C . TRP A 1 91 ? -5.033 10.617 7.310 1.00 86.19 91 TRP A C 1
ATOM 753 O O . TRP A 1 91 ? -4.728 9.830 8.201 1.00 86.19 91 TRP A O 1
ATOM 763 N N . ALA A 1 92 ? -4.222 10.835 6.273 1.00 81.31 92 ALA A N 1
ATOM 764 C CA . ALA A 1 92 ? -2.955 10.132 6.111 1.00 81.31 92 ALA A CA 1
ATOM 765 C C . ALA A 1 92 ? -1.922 10.541 7.172 1.00 81.31 92 ALA A C 1
ATOM 767 O O . ALA A 1 92 ? -1.139 9.703 7.610 1.00 81.31 92 ALA A O 1
ATOM 768 N N . GLN A 1 93 ? -1.950 11.800 7.617 1.00 80.50 93 GLN A N 1
ATOM 769 C CA . GLN A 1 93 ? -1.094 12.313 8.690 1.00 80.50 93 GLN A CA 1
ATOM 770 C C . GLN A 1 93 ? -1.382 11.668 10.051 1.00 80.50 93 GLN A C 1
ATOM 772 O O . GLN A 1 93 ? -0.502 11.638 10.909 1.00 80.50 93 GLN A O 1
ATOM 777 N N . GLU A 1 94 ? -2.580 11.115 10.246 1.00 85.12 94 GLU A N 1
ATOM 778 C CA . GLU A 1 94 ? -2.944 10.375 11.459 1.00 85.12 94 GLU A CA 1
ATOM 779 C C . GLU A 1 94 ? -2.365 8.948 11.485 1.00 85.12 94 GLU A C 1
ATOM 781 O O . GLU A 1 94 ? -2.408 8.287 12.522 1.00 85.12 94 GLU A O 1
ATOM 786 N N . GLN A 1 95 ? -1.819 8.448 10.369 1.00 84.12 95 GLN A N 1
ATOM 787 C CA . GLN A 1 95 ? -1.307 7.081 10.258 1.00 84.12 95 GLN A CA 1
ATOM 788 C C . GLN A 1 95 ? 0.229 7.062 10.284 1.00 84.12 95 GLN A C 1
ATOM 790 O O . GLN A 1 95 ? 0.888 7.467 9.325 1.00 84.12 95 GLN A O 1
ATOM 795 N N . GLU A 1 96 ? 0.821 6.498 11.342 1.00 82.81 96 GLU A N 1
ATOM 796 C CA . GLU A 1 96 ? 2.288 6.398 11.495 1.00 82.81 96 GLU A CA 1
ATOM 797 C C . GLU A 1 96 ? 2.953 5.685 10.300 1.00 82.81 96 GLU A C 1
ATOM 799 O O . GLU A 1 96 ? 3.969 6.144 9.781 1.00 82.81 96 GLU A O 1
ATOM 804 N N . CYS A 1 97 ? 2.328 4.616 9.793 1.00 80.06 97 CYS A N 1
ATOM 805 C CA . CYS A 1 97 ? 2.834 3.843 8.654 1.00 80.06 97 CYS A CA 1
ATOM 806 C C . CYS A 1 97 ? 2.911 4.635 7.338 1.00 80.06 97 CYS A C 1
ATOM 808 O O . CYS A 1 97 ? 3.719 4.299 6.470 1.00 80.06 97 CYS A O 1
ATOM 810 N N . ILE A 1 98 ? 2.088 5.679 7.180 1.00 80.69 98 ILE A N 1
ATOM 811 C CA . ILE A 1 98 ? 2.129 6.561 6.010 1.00 80.69 98 ILE A CA 1
ATOM 812 C C . ILE A 1 98 ? 3.185 7.646 6.209 1.00 80.69 98 ILE A C 1
ATOM 814 O O . ILE A 1 98 ? 3.888 7.983 5.263 1.00 80.69 98 ILE A O 1
ATOM 818 N N . MET A 1 99 ? 3.352 8.160 7.428 1.00 77.12 99 MET A N 1
ATOM 819 C CA . MET A 1 99 ? 4.380 9.161 7.732 1.00 77.12 99 MET A CA 1
ATOM 820 C C . MET A 1 99 ? 5.803 8.634 7.501 1.00 77.12 99 MET A C 1
ATOM 822 O O . MET A 1 99 ? 6.673 9.396 7.088 1.00 77.12 99 MET A O 1
ATOM 826 N N . GLU A 1 100 ? 6.037 7.335 7.716 1.00 78.00 100 GLU A N 1
ATOM 827 C CA . GLU A 1 100 ? 7.319 6.688 7.397 1.00 78.00 100 GLU A CA 1
ATOM 828 C C . GLU A 1 100 ? 7.535 6.456 5.885 1.00 78.00 100 GLU A C 1
ATOM 830 O O . GLU A 1 100 ? 8.681 6.369 5.444 1.00 78.00 100 GLU A O 1
ATOM 835 N N . GLY A 1 101 ? 6.468 6.341 5.084 1.00 75.25 101 GLY A N 1
ATOM 836 C CA . GLY A 1 101 ? 6.555 6.098 3.637 1.00 75.25 101 GLY A CA 1
ATOM 837 C C . GLY A 1 101 ? 6.489 7.376 2.801 1.00 75.25 101 GLY A C 1
ATOM 838 O O . GLY A 1 101 ? 7.392 7.669 2.020 1.00 75.25 101 GLY A O 1
ATOM 839 N N . GLY A 1 102 ? 5.428 8.155 2.982 1.00 78.56 102 GLY A N 1
ATOM 840 C CA . GLY A 1 102 ? 5.186 9.425 2.306 1.00 78.56 102 GLY A CA 1
ATOM 841 C C . GLY A 1 102 ? 3.978 9.405 1.368 1.00 78.56 102 GLY A C 1
ATOM 842 O O . GLY A 1 102 ? 3.396 8.363 1.047 1.00 78.56 102 GLY A O 1
ATOM 843 N N . ILE A 1 103 ? 3.601 10.598 0.916 1.00 79.31 103 ILE A N 1
ATOM 844 C CA . ILE A 1 103 ? 2.514 10.831 -0.037 1.00 79.31 103 ILE A CA 1
ATOM 845 C C . ILE A 1 103 ? 3.119 11.543 -1.242 1.00 79.31 103 ILE A C 1
ATOM 847 O O . ILE A 1 103 ? 3.829 12.528 -1.061 1.00 79.31 103 ILE A O 1
ATOM 851 N N . PHE A 1 104 ? 2.816 11.050 -2.438 1.00 80.75 104 PHE A N 1
ATOM 852 C CA . PHE A 1 104 ? 3.364 11.539 -3.700 1.00 80.75 104 PHE A CA 1
ATOM 853 C C . PHE A 1 104 ? 2.223 11.996 -4.595 1.00 80.75 104 PHE A C 1
ATOM 855 O O . PHE A 1 104 ? 1.176 11.329 -4.661 1.00 80.75 104 PHE A O 1
ATOM 862 N N . ASP A 1 105 ? 2.433 13.110 -5.288 1.00 72.62 105 ASP A N 1
ATOM 863 C CA . ASP A 1 105 ? 1.511 13.613 -6.297 1.00 72.62 105 ASP A CA 1
ATOM 864 C C . ASP A 1 105 ? 2.171 13.682 -7.680 1.00 72.62 105 ASP A C 1
ATOM 866 O O . ASP A 1 105 ? 3.387 13.766 -7.835 1.00 72.62 105 ASP A O 1
ATOM 870 N N . HIS A 1 106 ? 1.345 13.578 -8.720 1.00 63.34 106 HIS A N 1
ATOM 871 C CA . HIS A 1 106 ? 1.833 13.615 -10.098 1.00 63.34 106 HIS A CA 1
ATOM 872 C C . HIS A 1 106 ? 2.348 15.017 -10.492 1.00 63.34 106 HIS A C 1
ATOM 874 O O . HIS A 1 106 ? 3.110 15.143 -11.445 1.00 63.34 106 HIS A O 1
ATOM 880 N N . GLU A 1 107 ? 1.913 16.083 -9.821 1.00 61.28 107 GLU A N 1
ATOM 881 C CA . GLU A 1 107 ? 2.207 17.462 -10.230 1.00 61.28 107 GLU A CA 1
ATOM 882 C C . GLU A 1 107 ? 3.568 17.965 -9.727 1.00 61.28 107 GLU A C 1
ATOM 884 O O . GLU A 1 107 ? 4.112 18.907 -10.303 1.00 61.28 107 GLU A O 1
ATOM 889 N N . LYS A 1 108 ? 4.121 17.361 -8.671 1.00 56.19 108 LYS A N 1
ATOM 890 C CA . LYS A 1 108 ? 5.346 17.818 -7.999 1.00 56.19 108 LYS A CA 1
ATOM 891 C C . LYS A 1 108 ? 6.505 16.829 -8.051 1.00 56.19 108 LYS A C 1
ATOM 893 O O . LYS A 1 108 ? 7.645 17.274 -7.954 1.00 56.19 108 LYS A O 1
ATOM 898 N N . ASP A 1 109 ? 6.230 15.532 -8.198 1.00 56.78 109 ASP A N 1
ATOM 899 C CA . ASP A 1 109 ? 7.236 14.472 -8.024 1.00 56.78 109 ASP A CA 1
ATOM 900 C C . ASP A 1 109 ? 7.706 13.815 -9.344 1.00 56.78 109 ASP A C 1
ATOM 902 O O . ASP A 1 109 ? 8.412 12.803 -9.309 1.00 56.78 109 ASP A O 1
ATOM 906 N N . LEU A 1 110 ? 7.335 14.378 -10.506 1.00 46.97 110 LEU A N 1
ATOM 907 C CA . LEU A 1 110 ? 7.727 13.921 -11.852 1.00 46.97 110 LEU A CA 1
ATOM 908 C C . LEU A 1 110 ? 8.305 15.044 -12.720 1.00 46.97 110 LEU A C 1
ATOM 910 O O . LEU A 1 110 ? 7.670 16.117 -12.809 1.00 46.97 110 LEU A O 1
#

Radius of gyration: 16.12 Å; chains: 1; bounding box: 41×32×34 Å

Secondary structure (DSSP, 8-state):
------TTTT-SSSHHHHHHHHHHHHHH----SSHHHHHHHGGGGTTS--EEEEEHHHHHHHHHHHHHHS-TTT--EEEEEES-GGGTHHHHHT-HHHHTTEEEETTT--

Foldseek 3Di:
DDDDDDPCAPPPPCNVVVVVVVVVVVVPDDDDDDLVSVLVCLLVCLAHAAEEEEEQVCCVPNVVVNVVRHDPVNQHAYEYEYQDCVVCVVVLVVDPNPVNHDYDHPVPPD

pLDDT: mean 75.28, std 10.85, range [37.28, 90.81]